Protein AF-A0A1R3GQA4-F1 (afdb_monomer)

Solvent-accessible surface area (backbone atoms only — not comparable to full-atom values): 5801 Å² total; per-residue (Å²): 112,70,83,75,26,32,73,90,76,40,57,81,93,48,30,66,63,27,42,56,49,38,55,50,51,52,53,51,45,61,36,62,70,36,69,68,51,28,51,54,50,50,45,54,49,49,62,71,74,48,86,61,77,69,31,58,55,52,48,46,50,50,52,49,51,56,52,51,51,51,52,50,52,51,51,54,50,50,56,50,50,66,74,42,79,43,69,70,57,49,53,53,53,54,54,60,52,59,70,71,77,114

pLDDT: mean 77.67, std 11.44, range [50.97, 94.06]

Foldseek 3Di:
DLVVLPLVPDDPVCSVVSVVVNVVVVVVCVQCVDPVSVLVVVLVVQCVPDDDPSNCPSVVVSVVVVVVVVVVVVVVVVVVCVVPPPPVNVVVVVVVVVVVVD

Mean predicted aligned error: 13.18 Å

Radius of gyration: 26.48 Å; Cα contacts (8 Å, |Δi|>4): 37; chains: 1; bounding box: 47×38×77 Å

Structure (mmCIF, N/CA/C/O backbone):
data_AF-A0A1R3GQA4-F1
#
_entry.id   AF-A0A1R3GQA4-F1
#
loop_
_atom_site.group_PDB
_atom_site.id
_atom_site.type_symbol
_atom_site.label_atom_id
_atom_site.label_alt_id
_atom_site.label_comp_id
_atom_site.label_asym_id
_atom_site.label_entity_id
_atom_site.label_seq_id
_atom_site.pdbx_PDB_ins_code
_atom_site.Cartn_x
_atom_site.Cartn_y
_atom_site.Cartn_z
_atom_site.occupancy
_atom_site.B_iso_or_equiv
_atom_site.auth_seq_id
_atom_site.auth_comp_id
_atom_site.auth_asym_id
_atom_site.auth_atom_id
_atom_site.pdbx_PDB_model_num
ATOM 1 N N . MET A 1 1 ? -18.975 -7.041 9.864 1.00 64.00 1 MET A N 1
ATOM 2 C CA . MET A 1 1 ? -18.203 -6.163 10.771 1.00 64.00 1 MET A CA 1
ATOM 3 C C . MET A 1 1 ? -18.561 -4.688 10.614 1.00 64.00 1 MET A C 1
ATOM 5 O O . MET A 1 1 ? -19.011 -4.114 11.589 1.00 64.00 1 MET A O 1
ATOM 9 N N . ALA A 1 2 ? -18.486 -4.078 9.423 1.00 63.53 2 ALA A N 1
ATOM 10 C CA . ALA A 1 2 ? -18.834 -2.653 9.244 1.00 63.53 2 ALA A CA 1
ATOM 11 C C . ALA A 1 2 ? -20.260 -2.265 9.710 1.00 63.53 2 ALA A C 1
ATOM 13 O O . ALA A 1 2 ? -20.433 -1.224 10.330 1.00 63.53 2 ALA A O 1
ATOM 14 N N . ARG A 1 3 ? -21.262 -3.137 9.506 1.00 68.69 3 ARG A N 1
ATOM 15 C CA . ARG A 1 3 ? -22.644 -2.942 9.999 1.00 68.69 3 ARG A CA 1
ATOM 16 C C . ARG A 1 3 ? -22.796 -2.936 11.529 1.00 68.69 3 ARG A C 1
ATOM 18 O O . ARG A 1 3 ? -23.800 -2.436 12.005 1.00 68.69 3 ARG A O 1
ATOM 25 N N . GLN A 1 4 ? -21.848 -3.501 12.283 1.00 71.06 4 GLN A N 1
ATOM 26 C CA . GLN A 1 4 ? -21.929 -3.583 13.752 1.00 71.06 4 GLN A CA 1
ATOM 27 C C . GLN A 1 4 ? -21.338 -2.354 14.455 1.00 71.06 4 GLN A C 1
ATOM 29 O O . GLN A 1 4 ? -21.667 -2.105 15.605 1.00 71.06 4 GLN A O 1
ATOM 34 N N . TYR A 1 5 ? -20.485 -1.588 13.768 1.00 66.50 5 TYR A N 1
ATOM 35 C CA . TYR A 1 5 ? -19.800 -0.411 14.320 1.00 66.50 5 TYR A CA 1
ATOM 36 C C . TYR A 1 5 ? -20.228 0.890 13.633 1.00 66.50 5 TYR A C 1
ATOM 38 O O . TYR A 1 5 ? -19.512 1.887 13.680 1.00 66.50 5 TYR A O 1
ATOM 46 N N . HIS A 1 6 ? -21.365 0.878 12.937 1.00 70.12 6 HIS A N 1
AT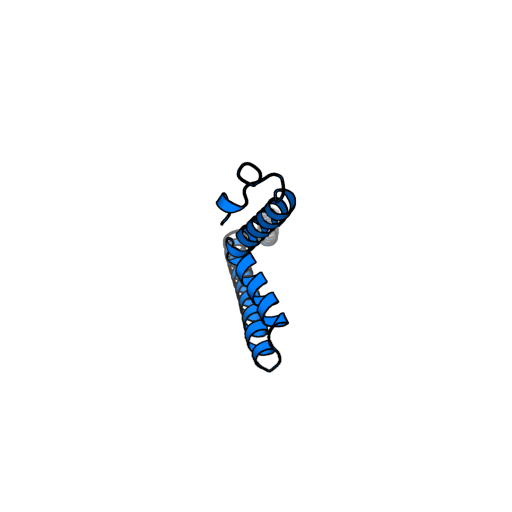OM 47 C CA . HIS A 1 6 ? -21.838 2.057 12.228 1.00 70.12 6 HIS A CA 1
ATOM 48 C C . HIS A 1 6 ? -22.303 3.124 13.236 1.00 70.12 6 HIS A C 1
ATOM 50 O O . HIS A 1 6 ? -23.067 2.788 14.144 1.00 70.12 6 HIS A O 1
ATOM 56 N N . PRO A 1 7 ? -21.891 4.398 13.091 1.00 70.81 7 PRO A N 1
ATOM 57 C CA . PRO A 1 7 ? -22.189 5.455 14.063 1.00 70.81 7 PRO A CA 1
ATOM 58 C C . PRO A 1 7 ? -23.689 5.717 14.271 1.00 70.81 7 PRO A C 1
ATOM 60 O O . PRO A 1 7 ? -24.056 6.245 15.319 1.00 70.81 7 PRO A O 1
ATOM 63 N N . ASP A 1 8 ? -24.535 5.300 13.323 1.00 74.75 8 ASP A N 1
ATOM 64 C CA . ASP A 1 8 ? -26.000 5.428 13.405 1.00 74.75 8 ASP A CA 1
ATOM 65 C C . ASP A 1 8 ? -26.699 4.236 14.080 1.00 74.75 8 ASP A C 1
ATOM 67 O O . ASP A 1 8 ? -27.889 4.302 14.365 1.00 74.75 8 ASP A O 1
ATOM 71 N N . VAL A 1 9 ? -25.986 3.130 14.318 1.00 73.50 9 VAL A N 1
ATOM 72 C CA . VAL A 1 9 ? -26.545 1.888 14.895 1.00 73.50 9 VAL A CA 1
ATOM 73 C C . VAL A 1 9 ? -25.970 1.616 16.294 1.00 73.50 9 VAL A C 1
ATOM 75 O O . VAL A 1 9 ? -26.406 0.701 16.987 1.00 73.50 9 VAL A O 1
ATOM 78 N N . CYS A 1 10 ? -24.986 2.407 16.729 1.00 68.12 10 CYS A N 1
ATOM 79 C CA . CYS A 1 10 ? -24.312 2.227 18.008 1.00 68.12 10 CYS A CA 1
ATOM 80 C C . CYS A 1 10 ? -24.962 2.996 19.154 1.00 68.12 10 CYS A C 1
ATOM 82 O O . CYS A 1 10 ? -25.319 4.166 19.028 1.00 68.12 10 CYS A O 1
ATOM 84 N N . ASP A 1 11 ? -24.997 2.333 20.308 1.00 76.12 11 ASP A N 1
ATOM 85 C CA . ASP A 1 11 ? -25.399 2.902 21.590 1.00 76.12 11 ASP A CA 1
ATOM 86 C C . ASP A 1 11 ? -24.587 4.182 21.895 1.00 76.12 11 ASP A C 1
ATOM 88 O O . ASP A 1 11 ? -23.351 4.143 21.790 1.00 76.12 11 ASP A O 1
ATOM 92 N N . PRO A 1 12 ? -25.211 5.311 22.292 1.00 74.06 12 PRO A N 1
ATOM 93 C CA . PRO A 1 12 ? -24.516 6.581 22.525 1.00 74.06 12 PRO A CA 1
ATOM 94 C C . PRO A 1 12 ? -23.340 6.470 23.504 1.00 74.06 12 PRO A C 1
ATOM 96 O O . PRO A 1 12 ? -22.320 7.128 23.315 1.00 74.06 12 PRO A O 1
ATOM 99 N N . SER A 1 13 ? -23.443 5.576 24.495 1.00 75.88 13 SER A N 1
ATOM 100 C CA . SER A 1 13 ? -22.390 5.300 25.482 1.00 75.88 13 SER A CA 1
ATOM 101 C C . SER A 1 13 ? -21.122 4.676 24.877 1.00 75.88 13 SER A C 1
ATOM 103 O O . SER A 1 13 ? -20.040 4.851 25.429 1.00 75.88 13 SER A O 1
ATOM 105 N N . LYS A 1 14 ? -21.227 3.985 23.733 1.00 75.06 14 LYS A N 1
ATOM 106 C CA . LYS A 1 14 ? -20.111 3.310 23.034 1.00 75.06 14 LYS A CA 1
ATOM 107 C C . LYS A 1 14 ? -19.825 3.909 21.655 1.00 75.06 14 LYS A C 1
ATOM 109 O O . LYS A 1 14 ? -19.056 3.348 20.867 1.00 75.06 14 LYS A O 1
ATOM 114 N N . LYS A 1 15 ? -20.454 5.044 21.336 1.00 78.69 15 LYS A N 1
ATOM 115 C CA . LYS A 1 15 ? -20.392 5.699 20.023 1.00 78.69 15 LYS A CA 1
ATOM 116 C C . LYS A 1 15 ? -18.968 6.082 19.632 1.00 78.69 15 LYS A C 1
ATOM 118 O O .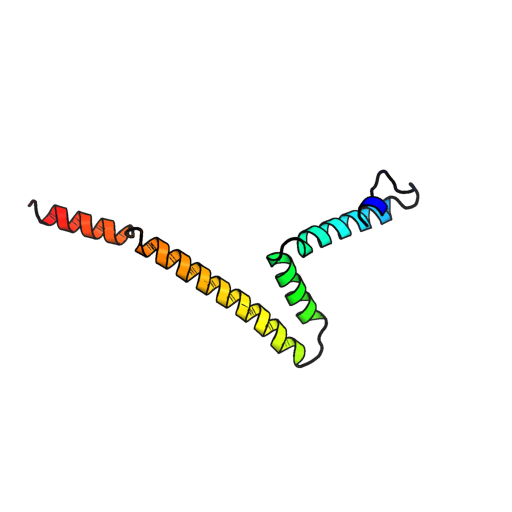 LYS A 1 15 ? -18.572 5.897 18.481 1.00 78.69 15 LYS A O 1
ATOM 123 N N . GLU A 1 16 ? -18.178 6.564 20.587 1.00 82.19 16 GLU A N 1
ATOM 124 C CA . GLU A 1 16 ? -16.788 6.949 20.340 1.00 82.19 16 GLU A CA 1
ATOM 125 C C . GLU A 1 16 ? -15.905 5.738 19.994 1.00 82.19 16 GLU A C 1
ATOM 127 O O . GLU A 1 16 ? -15.202 5.747 18.981 1.00 82.19 16 GLU A O 1
ATOM 132 N N . GLU A 1 17 ? -15.969 4.665 20.786 1.00 83.50 17 GLU A N 1
ATOM 133 C CA . GLU A 1 17 ? -15.211 3.430 20.539 1.00 83.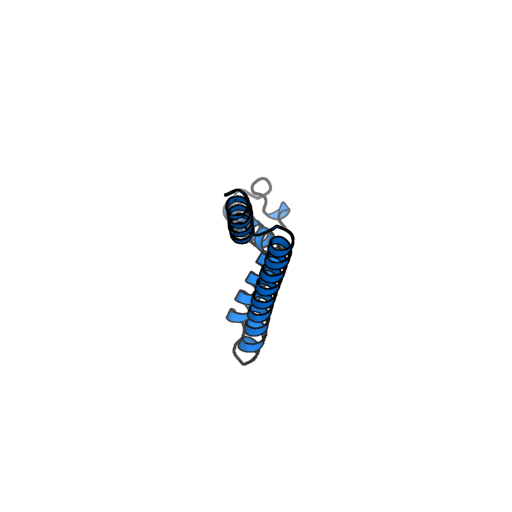50 17 GLU A CA 1
ATOM 134 C C . GLU A 1 17 ? -15.599 2.783 19.208 1.00 83.50 17 GLU A C 1
ATOM 136 O O . GLU A 1 17 ? -14.741 2.343 18.438 1.00 83.50 17 GLU A O 1
ATOM 141 N N . SER A 1 18 ? -16.895 2.792 18.901 1.00 82.44 18 SER A N 1
ATOM 142 C CA . SER A 1 18 ? -17.431 2.231 17.664 1.00 82.44 18 SER A CA 1
ATOM 143 C C . SER A 1 18 ? -16.977 3.023 16.444 1.00 82.44 18 SER A C 1
ATOM 145 O O . SER A 1 18 ? -16.534 2.435 15.461 1.00 82.44 18 SER A O 1
ATOM 147 N N . THR A 1 19 ? -16.960 4.355 16.540 1.00 85.19 19 THR A N 1
ATOM 148 C CA . THR A 1 19 ? -16.421 5.227 15.488 1.00 85.19 19 THR A CA 1
ATOM 149 C C . THR A 1 19 ? -14.928 4.963 15.265 1.00 85.19 19 THR A C 1
ATOM 151 O O . THR A 1 19 ? -14.491 4.802 14.123 1.00 85.19 19 THR A O 1
ATOM 154 N N . LYS A 1 20 ? -14.134 4.831 16.339 1.00 87.62 20 LYS A N 1
ATOM 155 C CA . LYS A 1 20 ? -12.704 4.475 16.242 1.00 87.62 20 LYS A CA 1
ATOM 156 C C . LYS A 1 20 ? -12.509 3.120 15.556 1.00 87.62 20 LYS A C 1
ATOM 158 O O . LYS A 1 20 ? -11.631 2.9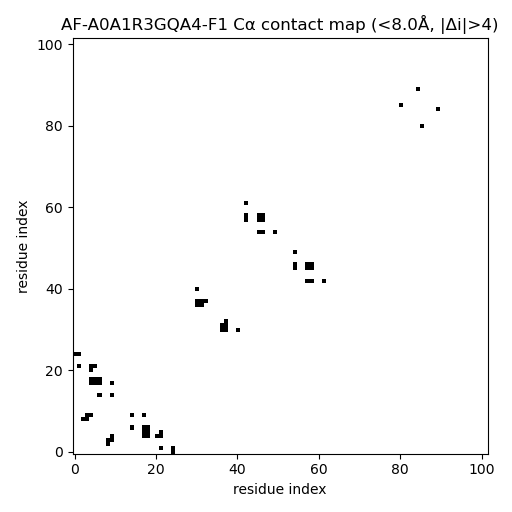85 14.701 1.00 87.62 20 LYS A O 1
ATOM 163 N N . MET A 1 21 ? -13.324 2.122 15.896 1.00 87.56 21 MET A N 1
ATOM 164 C CA . MET A 1 21 ? -13.266 0.796 15.278 1.00 87.56 21 MET A CA 1
ATOM 165 C C . MET A 1 21 ? -13.678 0.833 13.802 1.00 87.56 21 MET A C 1
ATOM 167 O O . MET A 1 21 ? -13.018 0.220 12.964 1.00 87.56 21 MET A O 1
ATOM 171 N N . PHE A 1 22 ? -14.714 1.598 13.461 1.00 86.38 22 PHE A N 1
ATOM 172 C CA . PHE A 1 22 ? -15.180 1.773 12.089 1.00 86.38 22 PHE A CA 1
ATOM 173 C C . PHE A 1 22 ? -14.097 2.376 11.186 1.00 86.38 22 PHE A C 1
ATOM 175 O O . PHE A 1 22 ? -13.827 1.845 10.108 1.00 86.38 22 PHE A O 1
ATOM 182 N N . VAL A 1 23 ? -13.406 3.422 11.650 1.00 89.31 23 VAL A N 1
ATOM 183 C CA 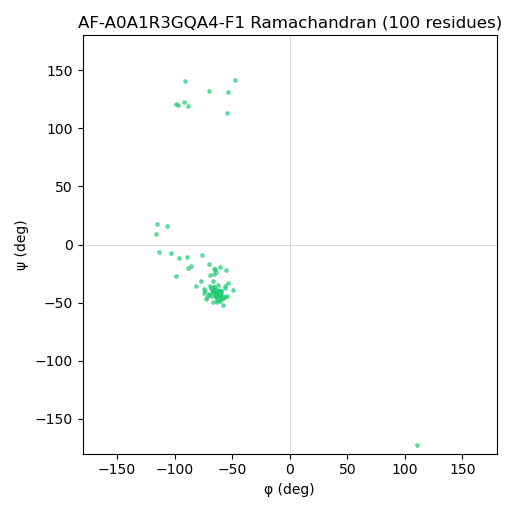. VAL A 1 23 ? -12.287 4.036 10.914 1.00 89.31 23 VAL A CA 1
ATOM 184 C C . VAL A 1 23 ? -11.149 3.035 10.699 1.00 89.31 23 VAL A C 1
ATOM 186 O O . VAL A 1 23 ? -10.622 2.924 9.591 1.00 89.31 23 VAL A O 1
ATOM 189 N N . ARG A 1 24 ? -10.793 2.256 11.729 1.00 90.62 24 ARG A N 1
ATOM 190 C CA . ARG A 1 24 ? -9.755 1.215 11.624 1.00 90.62 24 ARG A CA 1
ATOM 191 C C . ARG A 1 24 ? -10.143 0.118 10.638 1.00 90.62 24 ARG A C 1
ATOM 193 O O . ARG A 1 24 ? -9.316 -0.278 9.822 1.00 90.62 24 ARG A O 1
ATOM 200 N N . LEU A 1 25 ? -11.394 -0.339 10.677 1.00 90.75 25 LEU A N 1
ATOM 201 C CA . LEU A 1 25 ? -11.923 -1.319 9.730 1.00 90.75 25 LEU A CA 1
ATOM 202 C C . LEU A 1 25 ? -11.889 -0.789 8.298 1.00 90.75 25 LEU A C 1
ATOM 204 O O . LEU A 1 25 ? -11.501 -1.522 7.395 1.00 90.75 25 LEU A O 1
ATOM 208 N N . HIS A 1 26 ? -12.249 0.478 8.085 1.00 89.81 26 HIS A N 1
ATOM 209 C CA . HIS A 1 26 ? -12.186 1.096 6.764 1.00 89.81 26 HIS A CA 1
ATOM 210 C C . HIS A 1 26 ? -10.745 1.192 6.241 1.00 89.81 26 HIS A C 1
ATOM 212 O O . HIS A 1 26 ? -10.490 0.868 5.081 1.00 89.81 26 HIS A O 1
ATOM 218 N N . ALA A 1 27 ? -9.795 1.585 7.092 1.00 91.81 27 ALA A N 1
ATOM 219 C CA . ALA A 1 27 ? -8.378 1.620 6.736 1.00 91.81 27 ALA A CA 1
ATOM 220 C C . ALA A 1 27 ? -7.839 0.219 6.404 1.00 91.81 27 ALA A C 1
ATOM 222 O O . ALA A 1 27 ? -7.178 0.041 5.384 1.00 91.81 27 ALA A O 1
ATOM 223 N N . ALA A 1 28 ? -8.171 -0.787 7.219 1.00 93.88 28 ALA A N 1
ATOM 224 C CA . ALA A 1 28 ? -7.800 -2.174 6.958 1.00 93.88 28 ALA A CA 1
ATOM 225 C C . ALA A 1 28 ? -8.408 -2.683 5.646 1.00 93.88 28 ALA A C 1
ATOM 227 O O . ALA A 1 28 ? -7.703 -3.288 4.846 1.00 93.88 28 ALA A O 1
ATOM 228 N N . TYR A 1 29 ? -9.689 -2.394 5.396 1.00 92.69 29 TYR A N 1
ATOM 229 C CA . TYR A 1 29 ? -10.354 -2.759 4.149 1.00 92.69 29 TYR A CA 1
ATOM 230 C C . TYR A 1 29 ? -9.630 -2.161 2.944 1.00 92.69 29 TYR A C 1
ATOM 232 O O . TYR A 1 29 ? -9.253 -2.915 2.060 1.00 92.69 29 TYR A O 1
ATOM 240 N N . LYS A 1 30 ? -9.363 -0.847 2.939 1.00 93.31 30 LYS A N 1
ATOM 241 C CA . LYS A 1 30 ? -8.647 -0.174 1.841 1.00 93.31 30 LYS A CA 1
ATOM 242 C C . LYS A 1 30 ? -7.295 -0.816 1.533 1.00 93.31 30 LYS A C 1
ATOM 244 O O . LYS A 1 30 ? -6.975 -1.028 0.369 1.00 93.31 30 LYS A O 1
ATOM 249 N N . THR A 1 31 ? -6.522 -1.138 2.567 1.00 91.50 31 THR A N 1
ATOM 250 C CA . THR A 1 31 ? -5.207 -1.766 2.403 1.00 91.50 31 THR A CA 1
ATOM 251 C C . THR A 1 31 ? -5.315 -3.209 1.916 1.00 91.50 31 THR A C 1
ATOM 253 O O . THR A 1 31 ? -4.551 -3.614 1.053 1.00 91.50 31 THR A O 1
ATOM 256 N N . LEU A 1 32 ? -6.249 -3.999 2.452 1.00 91.88 32 LEU A N 1
ATOM 257 C CA . LEU A 1 32 ? -6.355 -5.431 2.149 1.00 91.88 32 LEU A CA 1
ATOM 258 C C . LEU A 1 32 ? -7.172 -5.737 0.883 1.00 91.88 32 LEU A C 1
ATOM 260 O O . LEU A 1 32 ? -7.068 -6.846 0.357 1.00 91.88 32 LEU A O 1
ATOM 264 N N . SER A 1 33 ? -7.989 -4.792 0.406 1.00 93.00 33 SER A N 1
ATOM 265 C CA . SER A 1 33 ? -8.763 -4.929 -0.833 1.00 93.00 33 SER A CA 1
ATOM 266 C C . SER A 1 33 ? -7.918 -4.723 -2.087 1.00 93.00 33 SER A C 1
ATOM 268 O O . SER A 1 33 ? -8.224 -5.311 -3.119 1.00 93.00 33 SER A O 1
ATOM 270 N N . ASP A 1 34 ? -6.884 -3.882 -2.010 1.00 90.81 34 ASP A N 1
ATOM 271 C CA . ASP A 1 34 ? -5.948 -3.654 -3.111 1.00 90.81 34 ASP A CA 1
ATOM 272 C C . ASP A 1 34 ? -4.808 -4.688 -3.027 1.00 90.81 34 ASP A C 1
ATOM 274 O O . ASP A 1 34 ? -4.085 -4.708 -2.027 1.00 90.81 34 ASP A O 1
ATOM 278 N N . PRO A 1 35 ? -4.619 -5.548 -4.046 1.00 85.88 35 PRO A N 1
ATOM 279 C CA . PRO A 1 35 ? -3.575 -6.569 -4.042 1.00 85.88 35 PRO A CA 1
ATOM 280 C C . PRO A 1 35 ? -2.162 -6.013 -3.825 1.00 85.88 35 PRO A C 1
ATOM 282 O O . PRO A 1 35 ? -1.358 -6.652 -3.147 1.00 85.88 35 PRO A O 1
ATOM 285 N N . VAL A 1 36 ? -1.865 -4.823 -4.357 1.00 84.12 36 VAL A N 1
ATOM 286 C CA . VAL A 1 36 ? -0.540 -4.193 -4.266 1.00 84.12 36 VAL A CA 1
ATOM 287 C C . VAL A 1 36 ? -0.298 -3.679 -2.850 1.00 84.12 36 VAL A C 1
ATOM 289 O O . VAL A 1 36 ? 0.746 -3.948 -2.251 1.00 84.12 36 VAL A O 1
ATOM 292 N N . LEU A 1 37 ? -1.282 -2.974 -2.283 1.00 85.62 37 LEU A N 1
ATOM 293 C CA . LEU A 1 37 ? -1.193 -2.465 -0.911 1.00 85.62 37 LEU A CA 1
ATOM 294 C C . LEU A 1 37 ? -1.163 -3.606 0.108 1.00 85.62 37 LEU A C 1
ATOM 296 O O . LEU A 1 37 ? -0.441 -3.523 1.105 1.00 85.62 37 LEU A O 1
ATOM 300 N N . ARG A 1 38 ? -1.910 -4.681 -0.157 1.00 89.19 38 ARG A N 1
ATOM 301 C CA . ARG A 1 38 ? -1.912 -5.891 0.660 1.00 89.19 38 ARG A CA 1
ATOM 302 C C . ARG A 1 38 ? -0.546 -6.561 0.659 1.00 89.19 38 ARG A C 1
ATOM 304 O O . ARG A 1 38 ? -0.028 -6.842 1.735 1.00 89.19 38 ARG A O 1
ATOM 311 N N . GLU A 1 39 ? 0.054 -6.771 -0.512 1.00 84.19 39 GLU A N 1
ATOM 312 C CA . GLU A 1 39 ? 1.385 -7.375 -0.593 1.00 84.19 39 GLU A CA 1
ATOM 313 C C . GLU A 1 39 ? 2.418 -6.511 0.143 1.00 84.19 39 GLU A C 1
ATOM 315 O O . GLU A 1 39 ? 3.193 -7.024 0.946 1.00 84.19 39 GLU A O 1
ATOM 320 N N . GLU A 1 40 ? 2.381 -5.185 -0.021 1.00 84.25 40 GLU A N 1
ATOM 321 C CA . GLU A 1 40 ? 3.274 -4.287 0.715 1.00 84.25 40 GLU A CA 1
ATOM 322 C C . GLU A 1 40 ? 3.076 -4.362 2.239 1.00 84.25 40 GLU A C 1
ATOM 324 O O . GLU A 1 40 ? 4.057 -4.364 2.994 1.00 84.25 40 GLU A O 1
ATOM 329 N N . TYR A 1 41 ? 1.826 -4.422 2.700 1.00 86.75 41 TYR A N 1
ATOM 330 C CA . TYR A 1 41 ? 1.501 -4.570 4.114 1.00 86.75 41 TYR A CA 1
ATOM 331 C C . TYR A 1 41 ? 2.018 -5.900 4.675 1.00 86.75 41 TYR A C 1
ATOM 333 O O . TYR A 1 41 ? 2.689 -5.901 5.710 1.00 86.75 41 TYR A O 1
ATOM 341 N N . ASP A 1 42 ? 1.791 -7.004 3.965 1.00 83.50 42 ASP A N 1
ATOM 342 C CA . ASP A 1 42 ? 2.229 -8.344 4.360 1.00 83.50 42 ASP A CA 1
ATOM 343 C C . ASP A 1 42 ? 3.768 -8.441 4.403 1.00 83.50 42 ASP A C 1
ATOM 345 O O . ASP A 1 42 ? 4.337 -8.986 5.355 1.00 83.50 42 ASP A O 1
ATOM 349 N N . CYS A 1 43 ? 4.470 -7.814 3.451 1.00 77.88 43 CYS A N 1
ATOM 350 C CA . CYS A 1 43 ? 5.933 -7.691 3.469 1.00 77.88 43 CYS A CA 1
ATOM 351 C C . CYS A 1 43 ? 6.440 -6.933 4.708 1.00 77.88 43 CYS A C 1
ATOM 353 O O . CYS A 1 43 ? 7.388 -7.372 5.368 1.00 77.88 43 CYS A O 1
ATOM 355 N N . LYS A 1 44 ? 5.804 -5.806 5.062 1.00 78.56 44 LYS A N 1
ATOM 356 C CA . LYS A 1 44 ? 6.157 -5.023 6.261 1.00 78.56 44 LYS A CA 1
ATOM 357 C C . LYS A 1 44 ? 5.861 -5.790 7.551 1.00 78.56 44 LYS A C 1
ATOM 359 O O . LYS A 1 44 ? 6.646 -5.714 8.496 1.00 78.56 44 LYS A O 1
ATOM 364 N N . LEU A 1 45 ? 4.751 -6.528 7.595 1.00 76.00 45 LEU A N 1
ATOM 365 C CA . LEU A 1 45 ? 4.334 -7.317 8.754 1.00 76.00 45 LEU A CA 1
ATOM 366 C C . LEU A 1 45 ? 5.291 -8.490 9.010 1.00 76.00 45 LEU A C 1
ATOM 368 O O . LEU A 1 45 ? 5.738 -8.687 10.141 1.00 76.00 45 LEU A O 1
ATOM 372 N N . SER A 1 46 ? 5.684 -9.202 7.952 1.00 68.75 46 SER A N 1
ATOM 373 C CA . SER A 1 46 ? 6.670 -10.287 8.018 1.00 68.75 46 SER A CA 1
ATOM 374 C C . SER A 1 46 ? 8.031 -9.802 8.533 1.00 68.75 46 SER A C 1
ATOM 376 O O . SER A 1 46 ? 8.637 -10.440 9.396 1.00 68.75 46 SER A O 1
ATOM 378 N N . SER A 1 47 ? 8.463 -8.606 8.112 1.00 63.72 47 SER A N 1
ATOM 379 C CA . SER A 1 47 ? 9.707 -7.986 8.586 1.00 63.72 47 SER A CA 1
ATOM 380 C C . SER A 1 47 ? 9.693 -7.610 10.077 1.00 63.72 47 SER A C 1
ATOM 382 O O . SER A 1 47 ? 10.770 -7.417 10.650 1.00 63.72 47 SER A O 1
ATOM 384 N N . ARG A 1 48 ? 8.510 -7.465 10.691 1.00 63.00 48 ARG A N 1
ATOM 385 C CA . ARG A 1 48 ? 8.336 -7.006 12.080 1.00 63.00 48 ARG A CA 1
ATOM 386 C C . ARG A 1 48 ? 8.110 -8.147 13.077 1.00 63.00 48 ARG A C 1
ATOM 388 O O . ARG A 1 48 ? 8.474 -7.990 14.236 1.00 63.00 48 ARG A O 1
ATOM 395 N N . ASN A 1 49 ? 7.548 -9.274 12.630 1.00 59.94 49 ASN A N 1
ATOM 396 C CA . ASN A 1 49 ? 7.151 -10.394 13.497 1.00 59.94 49 ASN A CA 1
ATOM 397 C C . ASN A 1 49 ? 8.101 -11.602 13.483 1.00 59.94 49 ASN A C 1
ATOM 399 O O . ASN A 1 49 ? 7.912 -12.517 14.279 1.00 59.94 49 ASN A O 1
ATOM 403 N N . SER A 1 50 ? 9.107 -11.646 12.609 1.00 55.97 50 SER A N 1
ATOM 404 C CA . SER A 1 50 ? 10.055 -12.764 12.572 1.00 55.97 50 SER A CA 1
ATOM 405 C C . SER A 1 50 ? 11.350 -12.408 13.316 1.00 55.97 50 SER A C 1
ATOM 407 O O . SER A 1 50 ? 12.030 -11.448 12.975 1.00 55.97 50 SER A O 1
ATOM 409 N N . GLN A 1 51 ? 11.708 -13.173 14.350 1.00 54.81 51 GLN A N 1
ATOM 410 C CA . GLN A 1 51 ? 13.083 -13.285 14.854 1.00 54.81 51 GLN A CA 1
ATOM 411 C C . GLN A 1 51 ? 13.738 -14.469 14.117 1.00 54.81 51 GLN A C 1
ATOM 413 O O . GLN A 1 51 ? 13.210 -15.575 14.159 1.00 54.81 51 GLN A O 1
ATOM 418 N N . GLY A 1 52 ? 14.862 -14.253 13.419 1.00 59.50 52 GLY A N 1
ATOM 419 C CA . GLY A 1 52 ? 15.649 -15.318 12.763 1.00 59.50 52 GLY A CA 1
ATOM 420 C C . GLY A 1 52 ? 15.629 -15.340 11.223 1.00 59.50 52 GLY A C 1
ATOM 421 O O . GLY A 1 52 ? 15.112 -14.425 10.583 1.00 59.50 52 GLY A O 1
ATOM 422 N N . ALA A 1 53 ? 16.219 -16.390 10.631 1.00 55.69 53 ALA A N 1
ATOM 423 C CA . ALA A 1 53 ? 16.502 -16.562 9.191 1.00 55.69 53 ALA A CA 1
ATOM 424 C C . ALA A 1 53 ? 15.280 -16.422 8.254 1.00 55.69 53 ALA A C 1
ATOM 426 O O . ALA A 1 53 ? 15.424 -16.061 7.089 1.00 55.69 53 ALA A O 1
ATOM 427 N N . PHE A 1 54 ? 14.063 -16.605 8.773 1.00 52.06 54 PHE A N 1
ATOM 428 C CA . PHE A 1 54 ? 12.812 -16.381 8.036 1.00 52.06 54 PHE A CA 1
ATOM 429 C C . PHE A 1 54 ? 12.604 -14.902 7.632 1.00 52.06 54 PHE A C 1
ATOM 431 O O . PHE A 1 54 ? 11.928 -14.622 6.641 1.00 52.06 54 PHE A O 1
ATOM 438 N N . ARG A 1 55 ? 13.236 -13.951 8.352 1.00 54.25 55 ARG A N 1
ATOM 439 C CA . ARG A 1 55 ? 13.250 -12.513 8.012 1.00 54.25 55 ARG A CA 1
ATOM 440 C C . ARG A 1 55 ? 13.862 -12.247 6.646 1.00 54.25 55 ARG A C 1
ATOM 442 O O . ARG A 1 55 ? 13.345 -11.416 5.904 1.00 54.25 55 ARG A O 1
ATOM 449 N N . SER A 1 56 ? 15.001 -12.879 6.348 1.00 60.56 56 SER A N 1
ATOM 450 C CA . SER A 1 56 ? 15.755 -12.556 5.136 1.00 60.56 56 SER A CA 1
ATOM 451 C C . SER A 1 56 ? 15.063 -13.114 3.908 1.00 60.56 56 SER A C 1
ATOM 453 O O . SER A 1 56 ? 15.018 -12.433 2.894 1.00 60.56 56 SER A O 1
ATOM 455 N N . ASP A 1 57 ? 14.483 -14.307 4.012 1.00 63.56 57 ASP A N 1
ATOM 456 C CA . ASP A 1 57 ? 13.941 -15.018 2.859 1.00 63.56 57 ASP A CA 1
ATOM 457 C C . ASP A 1 57 ? 12.652 -14.366 2.332 1.00 63.56 57 ASP A C 1
ATOM 459 O O . ASP A 1 57 ? 12.522 -14.084 1.140 1.00 63.56 57 ASP A O 1
ATOM 463 N N . PHE A 1 58 ? 11.724 -13.996 3.224 1.00 63.88 58 PHE A N 1
ATOM 464 C CA . PHE A 1 58 ? 10.475 -13.350 2.808 1.00 63.88 58 PHE A CA 1
ATOM 465 C C . PHE A 1 58 ? 10.675 -11.889 2.381 1.00 63.88 58 PHE A C 1
ATOM 467 O O . PHE A 1 58 ? 10.128 -11.455 1.367 1.00 63.88 58 PHE A O 1
ATOM 474 N N . ALA A 1 59 ? 11.500 -11.124 3.106 1.00 66.38 59 ALA A N 1
ATOM 475 C CA . ALA A 1 59 ? 11.841 -9.759 2.704 1.00 66.38 59 ALA A CA 1
ATOM 476 C C . ALA A 1 59 ? 12.582 -9.742 1.356 1.00 66.38 59 ALA A C 1
ATOM 478 O O . ALA A 1 59 ? 12.295 -8.895 0.507 1.00 66.38 59 ALA A O 1
ATOM 479 N N . TYR A 1 60 ? 13.476 -10.709 1.123 1.00 70.25 60 TYR A N 1
ATOM 480 C CA . TYR A 1 60 ? 14.139 -10.905 -0.163 1.00 70.25 60 TYR A CA 1
ATOM 481 C C . TYR A 1 60 ? 13.143 -11.270 -1.267 1.00 70.25 60 TYR A C 1
ATOM 483 O O . TYR A 1 60 ? 13.186 -10.663 -2.335 1.00 70.25 60 TYR A O 1
ATOM 491 N N . GLN A 1 61 ? 12.202 -12.186 -1.016 1.00 75.06 61 GLN A N 1
ATOM 492 C CA . GLN A 1 61 ? 11.157 -12.539 -1.984 1.00 75.06 61 GLN A CA 1
ATOM 493 C C . GLN A 1 61 ? 10.279 -11.339 -2.360 1.00 75.06 61 GLN A C 1
ATOM 495 O O . GLN A 1 61 ? 10.035 -11.117 -3.546 1.00 75.06 61 GLN A O 1
ATOM 500 N N . CYS A 1 62 ? 9.868 -10.521 -1.389 1.00 74.25 62 CYS A N 1
ATOM 501 C CA . CYS A 1 62 ? 9.134 -9.279 -1.643 1.00 74.25 62 CYS A CA 1
ATOM 502 C C . CYS A 1 62 ? 9.946 -8.278 -2.481 1.00 74.25 62 CYS A C 1
ATOM 504 O O . CYS A 1 62 ? 9.442 -7.725 -3.460 1.00 74.25 62 CYS A O 1
ATOM 506 N N . SER A 1 63 ? 11.218 -8.065 -2.130 1.00 77.25 63 SER A N 1
ATOM 507 C CA . SER A 1 63 ? 12.118 -7.188 -2.893 1.00 77.25 63 SER A CA 1
ATOM 508 C C . SER A 1 63 ? 12.320 -7.694 -4.324 1.00 77.25 63 SER A C 1
ATOM 510 O O . SER A 1 63 ? 12.289 -6.921 -5.282 1.00 77.25 63 SER A O 1
ATOM 512 N N . ARG A 1 64 ? 12.464 -9.015 -4.484 1.00 82.06 64 ARG A N 1
ATOM 513 C CA . ARG A 1 64 ? 12.642 -9.681 -5.774 1.00 82.06 64 ARG A CA 1
ATOM 514 C C . ARG A 1 64 ? 11.416 -9.522 -6.669 1.00 82.06 64 ARG A C 1
ATOM 516 O O . ARG A 1 64 ? 11.588 -9.194 -7.839 1.00 82.06 64 ARG A O 1
ATOM 523 N N . LYS A 1 65 ? 10.203 -9.695 -6.133 1.00 81.94 65 LYS A N 1
ATOM 524 C CA . LYS A 1 65 ? 8.953 -9.471 -6.878 1.00 81.94 65 LYS A CA 1
ATOM 525 C C . LYS A 1 65 ? 8.829 -8.028 -7.366 1.00 81.94 65 LYS A C 1
ATOM 527 O O . LYS A 1 65 ? 8.636 -7.814 -8.560 1.00 81.94 65 LYS A O 1
ATOM 532 N N . LYS A 1 66 ? 9.051 -7.043 -6.483 1.00 82.62 66 LYS A N 1
ATOM 533 C CA . LYS A 1 66 ? 9.037 -5.616 -6.861 1.00 82.62 66 LYS A CA 1
ATOM 534 C C . LYS A 1 66 ? 10.041 -5.304 -7.970 1.00 82.62 66 LYS A C 1
ATOM 536 O O . LYS A 1 66 ? 9.704 -4.622 -8.934 1.00 82.62 66 LYS A O 1
ATOM 541 N N . TRP A 1 67 ? 11.263 -5.825 -7.861 1.00 85.00 67 TRP A N 1
ATOM 542 C CA . TRP A 1 67 ? 12.281 -5.647 -8.896 1.00 85.00 67 TRP A CA 1
ATOM 543 C C . TRP A 1 67 ? 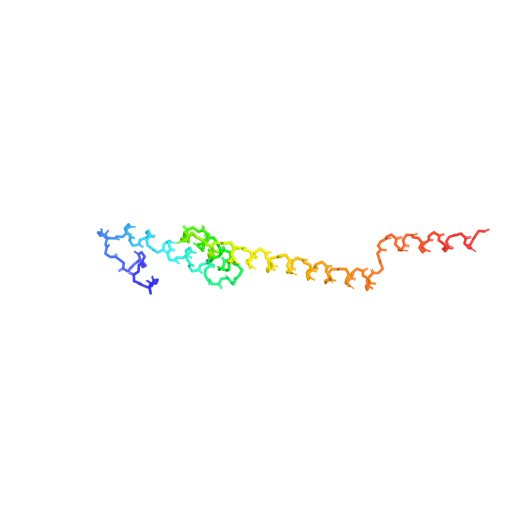11.862 -6.275 -10.235 1.00 85.00 67 TRP A C 1
ATOM 545 O O . TRP A 1 67 ? 11.997 -5.647 -11.284 1.00 85.00 67 TRP A O 1
ATOM 555 N N . GLN A 1 68 ? 11.302 -7.489 -10.220 1.00 89.00 68 GLN A N 1
ATOM 556 C CA . GLN A 1 68 ? 10.813 -8.155 -11.432 1.00 89.00 68 GLN A CA 1
ATOM 557 C C . GLN A 1 68 ? 9.712 -7.350 -12.131 1.00 89.00 68 GLN A C 1
ATOM 559 O O . GLN A 1 68 ? 9.732 -7.219 -13.356 1.00 89.00 68 GLN A O 1
ATOM 564 N N . GLU A 1 69 ? 8.789 -6.779 -11.365 1.00 86.88 69 GLU A N 1
ATOM 565 C CA . GLU A 1 69 ? 7.685 -5.979 -11.889 1.00 86.88 69 GLU A CA 1
ATOM 566 C C . GLU A 1 69 ? 8.173 -4.664 -12.516 1.00 86.88 69 GLU A C 1
ATOM 568 O O . GLU A 1 69 ? 7.747 -4.297 -13.613 1.00 86.88 69 GLU A O 1
ATOM 573 N N . GLN A 1 70 ? 9.168 -4.014 -11.903 1.00 88.69 70 GLN A N 1
ATOM 574 C CA . GLN A 1 70 ? 9.841 -2.849 -12.486 1.00 88.69 70 GLN A CA 1
ATOM 575 C C . GLN A 1 70 ? 10.527 -3.182 -13.818 1.00 88.69 70 GLN A C 1
ATOM 577 O O . GLN A 1 70 ? 10.381 -2.443 -14.794 1.00 88.69 70 GLN A O 1
ATOM 582 N N . ILE A 1 71 ? 11.246 -4.308 -13.894 1.00 94.06 71 ILE A N 1
ATOM 583 C CA . ILE A 1 71 ? 11.871 -4.766 -15.145 1.00 94.06 71 ILE A CA 1
ATOM 584 C C . ILE A 1 71 ? 10.812 -5.075 -16.208 1.00 94.06 71 ILE A C 1
ATOM 586 O O . ILE A 1 71 ? 11.007 -4.751 -17.382 1.00 94.06 71 ILE A O 1
ATOM 590 N N . HIS A 1 72 ? 9.692 -5.684 -15.820 1.00 92.31 72 HIS A N 1
ATOM 591 C CA . HIS A 1 72 ? 8.591 -5.978 -16.731 1.00 92.31 72 HIS A CA 1
ATOM 592 C C . HIS A 1 72 ? 7.981 -4.695 -17.314 1.00 92.31 72 HIS A C 1
ATOM 594 O O . HIS A 1 72 ? 7.815 -4.583 -18.530 1.00 92.31 72 HIS A O 1
ATOM 600 N N . GLU A 1 73 ? 7.741 -3.688 -16.476 1.00 91.25 73 GLU A N 1
ATOM 601 C CA . GLU A 1 73 ? 7.231 -2.385 -16.901 1.00 91.25 73 GLU A CA 1
ATOM 602 C C . GLU A 1 73 ? 8.217 -1.646 -17.819 1.00 91.25 73 GLU A C 1
ATOM 604 O O . GLU A 1 73 ? 7.816 -1.086 -18.843 1.00 91.25 73 GLU A O 1
ATOM 609 N N . LEU A 1 74 ? 9.519 -1.690 -17.520 1.00 93.12 74 LEU A N 1
ATOM 610 C CA . LEU A 1 74 ? 10.553 -1.124 -18.392 1.00 93.12 74 LEU A CA 1
ATOM 611 C C . LEU A 1 74 ? 10.588 -1.812 -19.761 1.00 93.12 74 LEU A C 1
ATOM 613 O O . LEU A 1 74 ? 10.642 -1.130 -20.787 1.00 93.12 74 LEU A O 1
ATOM 617 N N . LYS A 1 75 ? 10.500 -3.147 -19.802 1.00 93.44 75 LYS A N 1
ATOM 618 C CA . LYS A 1 75 ? 10.405 -3.907 -21.059 1.00 93.44 75 LYS A CA 1
ATOM 619 C C . LYS A 1 75 ? 9.152 -3.528 -21.847 1.00 93.44 75 LYS A C 1
ATOM 621 O O . LYS A 1 75 ? 9.243 -3.285 -23.048 1.00 93.44 75 LYS A O 1
ATOM 626 N N . ARG A 1 76 ? 8.000 -3.414 -21.179 1.00 92.25 76 ARG A N 1
ATOM 627 C CA . ARG A 1 76 ? 6.737 -2.988 -21.798 1.00 92.25 76 ARG A CA 1
ATOM 628 C C . ARG A 1 76 ? 6.865 -1.600 -22.428 1.00 92.25 76 ARG A C 1
ATOM 630 O O . ARG A 1 76 ? 6.479 -1.422 -23.581 1.00 92.25 76 ARG A O 1
ATOM 637 N N . ARG A 1 77 ? 7.440 -0.634 -21.703 1.00 88.31 77 ARG A N 1
ATOM 638 C CA . ARG A 1 77 ? 7.679 0.729 -22.209 1.00 88.31 77 ARG A CA 1
ATOM 639 C C . ARG A 1 77 ? 8.643 0.734 -23.385 1.00 88.31 77 ARG A C 1
ATOM 641 O O . ARG A 1 77 ? 8.324 1.326 -24.405 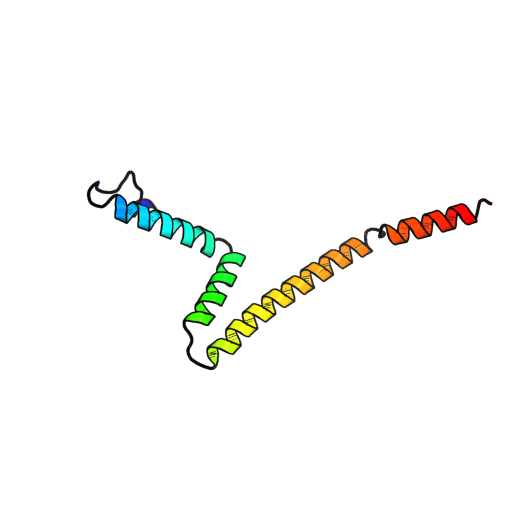1.00 88.31 77 ARG A O 1
ATOM 648 N N . SER A 1 78 ? 9.770 0.032 -23.274 1.00 86.38 78 SER A N 1
ATOM 649 C CA . SER A 1 78 ? 10.747 -0.086 -24.362 1.00 86.38 78 SER A CA 1
ATOM 650 C C . SER A 1 78 ? 10.109 -0.636 -25.640 1.00 86.38 78 SER A C 1
ATOM 652 O O . SER A 1 78 ? 10.272 -0.057 -26.711 1.00 86.38 78 SER A O 1
ATOM 654 N N . ASN A 1 79 ? 9.295 -1.689 -25.525 1.00 85.44 79 ASN A N 1
ATOM 655 C CA . ASN A 1 79 ? 8.588 -2.274 -26.663 1.00 85.44 79 ASN A CA 1
ATOM 656 C C . ASN A 1 79 ? 7.597 -1.295 -27.317 1.00 85.44 79 ASN A C 1
ATOM 658 O O . ASN A 1 79 ? 7.437 -1.318 -28.535 1.00 85.44 79 ASN A O 1
ATOM 662 N N . MET A 1 80 ? 6.948 -0.421 -26.539 1.00 77.81 80 MET A N 1
ATOM 663 C CA . MET A 1 80 ? 6.101 0.649 -27.084 1.00 77.81 80 MET A CA 1
ATOM 664 C C . MET A 1 80 ? 6.941 1.729 -27.783 1.00 77.81 80 MET A C 1
ATOM 666 O O . MET A 1 80 ? 6.627 2.108 -28.906 1.00 77.81 80 MET A O 1
ATOM 670 N N . THR A 1 81 ? 8.060 2.149 -27.187 1.00 72.06 81 THR A N 1
ATOM 671 C CA . THR A 1 81 ? 8.992 3.135 -27.771 1.00 72.06 81 THR A CA 1
ATOM 672 C C . THR A 1 81 ? 9.778 2.600 -28.976 1.00 72.06 81 THR A C 1
ATOM 674 O O . THR A 1 81 ? 10.378 3.375 -29.708 1.00 72.06 81 THR A O 1
ATOM 677 N N . GLN A 1 82 ? 9.842 1.284 -29.191 1.00 63.84 82 GLN A N 1
ATOM 678 C CA . GLN A 1 82 ? 10.370 0.706 -30.433 1.00 63.84 82 GLN A CA 1
ATOM 679 C C . GLN A 1 82 ? 9.320 0.707 -31.548 1.00 63.84 82 GLN A C 1
ATOM 681 O O . GLN A 1 82 ? 9.664 0.915 -32.709 1.00 63.84 82 GLN A O 1
ATOM 686 N N . LYS A 1 83 ? 8.042 0.497 -31.204 1.00 66.06 83 LYS A N 1
ATOM 687 C CA . LYS A 1 83 ? 6.929 0.571 -32.164 1.00 66.06 83 LYS A CA 1
ATOM 688 C C . LYS A 1 83 ? 6.672 2.000 -32.634 1.00 66.06 83 LYS A C 1
ATOM 690 O O . LYS A 1 83 ? 6.350 2.209 -33.799 1.00 66.06 83 LYS A O 1
ATOM 695 N N . GLU A 1 84 ? 6.843 2.979 -31.754 1.00 69.75 84 GLU A N 1
ATOM 696 C CA . GLU A 1 84 ? 6.767 4.393 -32.107 1.00 69.75 84 GLU A CA 1
ATOM 697 C C . GLU A 1 84 ? 8.168 4.952 -32.344 1.00 69.75 84 GLU A C 1
ATOM 699 O O . GLU A 1 84 ? 9.003 4.942 -31.448 1.00 69.75 84 GLU A O 1
ATOM 704 N N . ALA A 1 85 ? 8.452 5.467 -33.543 1.00 74.44 85 ALA A N 1
ATOM 705 C CA . ALA A 1 85 ? 9.754 6.065 -33.822 1.00 74.44 85 ALA A CA 1
ATOM 706 C C . ALA A 1 85 ? 10.069 7.166 -32.793 1.00 74.44 85 ALA A C 1
ATOM 708 O O . ALA A 1 85 ? 9.418 8.213 -32.775 1.00 74.44 85 ALA A O 1
ATOM 709 N N . SER A 1 86 ? 11.089 6.924 -31.961 1.00 78.75 86 SER A N 1
ATOM 710 C CA . SER A 1 86 ? 11.587 7.886 -30.974 1.00 78.75 86 SER A CA 1
ATOM 711 C C . SER A 1 86 ? 11.774 9.265 -31.606 1.00 78.75 86 SER A C 1
ATOM 713 O O . SER A 1 86 ? 12.257 9.379 -32.738 1.00 78.75 86 SER A O 1
ATOM 715 N N . TRP A 1 87 ? 11.450 10.322 -30.857 1.00 76.94 87 TRP A N 1
ATOM 716 C CA . TRP A 1 87 ? 11.617 11.707 -31.298 1.00 76.94 87 TRP A CA 1
ATOM 717 C C . TRP A 1 87 ? 13.019 11.974 -31.880 1.00 76.94 87 TRP A C 1
ATOM 719 O O . TRP A 1 87 ? 13.139 12.584 -32.939 1.00 76.94 87 TRP A O 1
ATOM 729 N N . GLY A 1 88 ? 14.076 11.401 -31.288 1.00 80.94 88 GLY A N 1
ATOM 730 C CA . GLY A 1 88 ? 15.443 11.506 -31.812 1.00 80.94 88 GLY A CA 1
ATOM 731 C C . GLY A 1 88 ? 15.654 10.817 -33.170 1.00 80.94 88 GLY A C 1
ATOM 732 O O . GLY A 1 88 ? 16.366 11.344 -34.024 1.00 80.94 88 GLY A O 1
ATOM 733 N N . SER A 1 89 ? 15.016 9.668 -33.415 1.00 79.69 89 SER A N 1
ATOM 734 C CA . SER A 1 89 ? 15.044 9.001 -34.729 1.00 79.69 89 SER A CA 1
ATOM 735 C C . SER A 1 89 ? 14.281 9.800 -35.783 1.00 79.69 89 SER A C 1
ATOM 737 O O . SER A 1 89 ? 14.745 9.909 -36.916 1.00 79.69 89 SER A O 1
ATOM 739 N N . ARG A 1 90 ? 13.161 10.428 -35.400 1.00 82.06 90 ARG A N 1
ATOM 740 C CA . ARG A 1 90 ? 12.396 11.328 -36.278 1.00 82.06 90 ARG A CA 1
ATOM 741 C C . ARG A 1 90 ? 13.210 12.563 -36.666 1.00 82.06 90 ARG A C 1
ATOM 743 O O . ARG A 1 90 ? 13.231 12.929 -37.836 1.00 82.06 90 ARG A O 1
ATOM 750 N N . MET A 1 91 ? 13.925 13.161 -35.712 1.00 84.69 91 MET A N 1
ATOM 751 C CA . MET A 1 91 ? 14.802 14.310 -35.971 1.00 84.69 91 MET A CA 1
ATOM 752 C C . MET A 1 91 ? 15.948 13.956 -36.931 1.00 84.69 91 MET A C 1
ATOM 754 O O . MET A 1 91 ? 16.210 14.704 -37.871 1.00 84.69 91 MET A O 1
ATOM 758 N N . ARG A 1 92 ? 16.580 12.785 -36.764 1.00 85.19 92 ARG A N 1
ATOM 759 C CA . ARG A 1 92 ? 17.622 12.302 -37.690 1.00 85.19 92 ARG A CA 1
ATOM 760 C C . ARG A 1 92 ? 17.089 12.035 -39.098 1.00 85.19 92 ARG A C 1
ATOM 762 O O . ARG A 1 92 ? 17.737 12.415 -40.068 1.00 85.19 92 ARG A O 1
ATOM 769 N N . ALA A 1 93 ? 15.912 11.417 -39.214 1.00 83.19 93 ALA A N 1
ATOM 770 C CA . ALA A 1 93 ? 15.281 11.171 -40.509 1.00 83.19 93 ALA A CA 1
ATOM 771 C C . ALA A 1 93 ? 14.966 12.484 -41.248 1.00 83.19 93 ALA A C 1
ATOM 773 O O . ALA A 1 93 ? 15.263 12.594 -42.435 1.00 83.19 93 ALA A O 1
ATOM 774 N N . LYS A 1 94 ? 14.449 13.494 -40.533 1.00 82.19 94 LYS A N 1
ATOM 775 C CA . LYS A 1 94 ? 14.126 14.815 -41.092 1.00 82.19 94 LYS A CA 1
ATOM 776 C C . LYS A 1 94 ? 15.362 15.566 -41.610 1.00 82.19 94 LYS A C 1
ATOM 778 O O . LYS A 1 94 ? 15.319 16.112 -42.711 1.00 82.19 94 LYS A O 1
ATOM 783 N N . ASN A 1 95 ? 16.468 15.549 -40.862 1.00 81.81 95 ASN A N 1
ATOM 784 C CA . ASN A 1 95 ? 17.722 16.157 -41.323 1.00 81.81 95 ASN A CA 1
ATOM 785 C C . ASN A 1 95 ? 18.256 15.473 -42.588 1.00 81.81 95 ASN A C 1
ATOM 787 O O . ASN A 1 95 ? 18.694 16.158 -43.503 1.00 81.81 95 ASN A O 1
ATOM 791 N N . ASN A 1 96 ? 18.175 14.141 -42.665 1.00 78.38 96 ASN A N 1
ATOM 792 C CA . ASN A 1 96 ? 18.665 13.387 -43.820 1.00 78.38 96 ASN A CA 1
ATOM 793 C C . ASN A 1 96 ? 17.819 13.596 -45.093 1.00 78.38 96 ASN A C 1
ATOM 795 O O . ASN A 1 96 ? 18.330 13.427 -46.196 1.00 78.38 96 ASN A O 1
ATOM 799 N N . SER A 1 97 ? 16.531 13.942 -44.966 1.00 74.06 97 SER A N 1
ATOM 800 C CA . SER A 1 97 ? 15.720 14.383 -46.111 1.00 74.06 97 SER A CA 1
ATOM 801 C C . SER A 1 97 ? 16.090 15.794 -46.573 1.00 74.06 97 SER A C 1
ATOM 803 O O . SER A 1 97 ? 16.220 16.007 -47.768 1.00 74.06 97 SER A O 1
ATOM 805 N N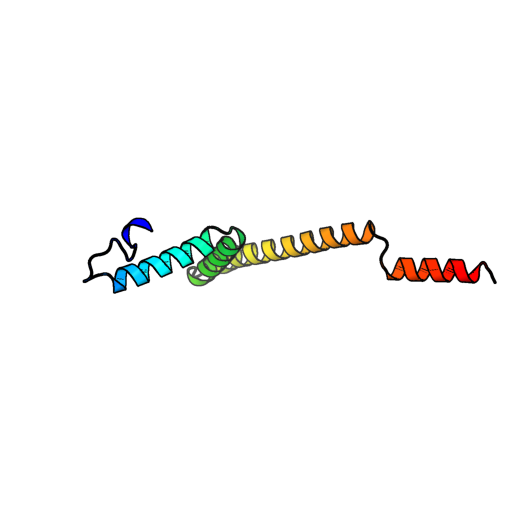 . GLN A 1 98 ? 16.357 16.735 -45.656 1.00 66.00 98 GLN A N 1
ATOM 806 C CA . GLN A 1 98 ? 16.738 18.107 -46.033 1.00 66.00 98 GLN A CA 1
ATOM 807 C C . GLN A 1 98 ? 18.097 18.186 -46.738 1.00 66.00 98 GLN A C 1
ATOM 809 O O . GLN A 1 98 ? 18.283 19.036 -47.598 1.00 66.00 98 GLN A O 1
ATOM 814 N N . THR A 1 99 ? 19.039 17.298 -46.411 1.00 62.50 99 THR A N 1
ATOM 815 C CA . THR A 1 99 ? 20.359 17.251 -47.063 1.00 62.50 99 THR A CA 1
ATOM 816 C C . THR A 1 99 ? 20.344 16.637 -48.463 1.00 62.50 99 THR A C 1
ATOM 818 O O . THR A 1 99 ? 21.375 16.647 -49.121 1.00 62.50 99 THR A O 1
ATOM 821 N N . LYS A 1 100 ? 19.226 16.045 -48.903 1.00 59.78 100 LYS A N 1
ATOM 822 C CA . LYS A 1 100 ? 19.093 15.454 -50.246 1.00 59.78 100 LYS A CA 1
ATOM 823 C C 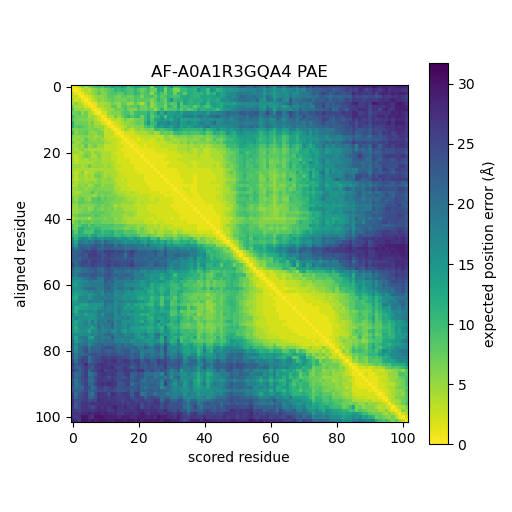. LYS A 1 100 ? 18.445 16.395 -51.264 1.00 59.78 100 LYS A C 1
ATOM 825 O O . LYS A 1 100 ? 18.512 16.104 -52.452 1.00 59.78 100 LYS A O 1
ATOM 830 N N . ASP A 1 101 ? 17.869 17.500 -50.796 1.00 58.53 101 ASP A N 1
ATOM 831 C CA . ASP A 1 101 ? 17.161 18.492 -51.613 1.00 58.53 101 ASP A CA 1
ATOM 832 C C . ASP A 1 101 ? 17.970 19.804 -51.780 1.00 58.53 101 ASP A C 1
ATOM 834 O O . ASP A 1 101 ? 17.410 20.838 -52.141 1.00 58.53 101 ASP A O 1
ATOM 838 N N . SER A 1 102 ? 19.278 19.792 -51.483 1.00 50.97 102 SER A N 1
ATOM 839 C CA . SER A 1 102 ? 20.240 20.895 -51.699 1.00 50.97 102 SER A CA 1
ATOM 840 C C . SER A 1 102 ? 21.396 20.427 -52.569 1.00 50.97 102 SER A C 1
ATOM 842 O O . SER A 1 102 ? 21.863 21.243 -53.390 1.00 50.97 102 SER A O 1
#

InterPro domains:
  IPR001623 DnaJ domain [PF00226] (1-42)
  IPR001623 DnaJ domain [PS50076] (1-45)
  IPR001623 DnaJ domain [cd06257] (1-34)
  IPR036869 Chaperone J-domain superfamily [G3DSA:1.10.287.110] (1-85)
  IPR036869 Chaperone J-domain superfamily [SSF46565] (1-56)
  IPR053232 Chloroplastic DnaJ C/III subfamily chaperone [PTHR45090] (1-99)

Secondary structure (DSSP, 8-state):
-GGGS-TTTS-GGGHHHHHHHHHHHHHHHHHHHSHHHHHHHHHHHHHHH--STHHHHHHHHHHHHHHHHHHHHHHHHHHHHHHS--HHHHHHHHHHHHTT--

Nearest PDB structures (foldseek):
  4it5-assembly1_D  TM=5.455E-01  e=1.806E+00  Vibrio cholerae

Organism: NCBI:txid93759

Sequence (102 aa):
MARQYHPDVCDPSKKEESTKMFVRLHAAYKTLSDPVLREEYDCKLSSRNSQGAFRSDFAYQCSRKKWQEQIHELKRRSNMTQKEASWGSRMRAKNNSQTKDS

=== Feature glossary ===
Each block in this record encodes a different view of the same protein. In brief:

Predicted aligned error. PAE(i, j) answers: if I align the predicted and true structures on residue i, how far off (in Å) do I expect residue j to be? A block-diagonal PAE matrix with low values on the blocks and high values off-diagonal is the signature of a multi-domain protein with confidently predicted domains but uncertain inter-domain orientation.

Contact-map, Ramachandran, and PAE plots. Plot images: a contact map (which residues are close in 3D, as an N×N binary image), a Ramachandran scatter (backbone torsion angles, revealing secondary-structure composition at a glance), and — for AlphaFold structures — a PAE heatmap (pairwise prediction confidence).

Backbone torsions (φ/ψ). φ (phi) and ψ (psi) are the two rotatable backbone dihedrals per residue: φ is the C(i-1)–N–Cα–C torsion, ψ is the N–Cα–C–N(i+1) torsion, both in degrees on (−180°, 180°]. α-helical residues cluster near (−60°, −45°); β-strand residues near (−120°, +130°). A Ramachandran plot is simply a scatter of (φ, ψ) for every residue.

Foldseek 3Di. A 3Di character summarizes, for each residue, the relative orientation of the Cα frame of its nearest spatial neighbor. Because it encodes fold topology rather than chemistry, 3Di alignments detect remote structural similarity that sequence alignment misses.

Radius of gyration, Cα contacts, bounding box. Three whole-structure scalars: the radius of gyration (RMS distance of Cα from centroid, in Å), the count of Cα–Cα contacts (pairs closer than 8 Å and separated by more than four residues in sequence — i.e. tertiary, not local, contacts), and the bounding-box dimensions. Together they distinguish compact globular folds from extended fibres or disordered chains.

Sequence. Sequence gives the chain of amino acids in standard one-letter code (A=alanine, C=cysteine, …, Y=tyrosine), read N→C. It is the only feature that is directly encoded by the gene; all structural features are derived from the folded form of this sequence.

mmCIF coordinates. Atomic coordinates in PDBx/mmCIF format — the same representation the Protein Data Bank distributes. Each line of the _atom_site loop places one backbone atom in Cartesian space (units: ångströms, origin: arbitrary).

Secondary structure (3-state, P-SEA). Three-state secondary structure (P-SEA) collapses the eight DSSP classes into helix (a), strand (b), and coil (c). P-SEA assigns these from Cα geometry alone — distances and angles — without requiring backbone oxygens, so it works on any Cα trace.

InterPro / GO / CATH / organism. Functional annotations link the protein to curated databases. InterPro entries identify conserved domains and families by matching the sequence against member-database signatures (Pfam, PROSITE, CDD, …). Gene Ontology (GO) terms describe molecular function, biological process, and cellular component in a controlled vocabulary. CATH places the structure in a hierarchical fold classification (Class/Architecture/Topology/Homologous-superfamily). The organism is the source species.

B-factor. B-factor (Debye–Waller factor) reflects atomic displacement in the crystal lattice. It is an experimental observable (units Å²), not a prediction; low values mean the atom is pinned down, high values mean it moves or is heterogeneous across the crystal.

Rendered structure images. Structure images are PyMOL renders from six orthogonal camera directions. Cartoon representation draws helices as coils and strands as arrows; sticks shows the backbone as bonds; surface shows the solvent-excluded envelope. Rainbow coloring maps sequence position to hue (blue→red, N→C); chain coloring assigns a distinct color per polypeptide.

Solvent-accessible surface area. Solvent-accessible surface area (SASA) is the area in Å² traced out by the centre of a 1.4 Å probe sphere (a water molecule) rolled over the protein's van der Waals surface (Shrake–Rupley / Lee–Richards construction). Buried residues have near-zero SASA; fully exposed residues can exceed 200 Å². The total SASA scales roughly with the number of surface residues.

Secondary structure (8-state, DSSP). The SS8 string is DSSP's per-residue secondary-structure call. α-helix (H) means an i→i+4 H-bond ladder; β-strand (E) means the residue participates in a β-sheet; 3₁₀ (G) and π (I) are tighter and wider helices; T/S are turns/bends; '-' is loop.

pLDDT. For AlphaFold models, the B-factor field carries pLDDT — the model's own estimate of local accuracy on a 0–100 scale. Regions with pLDDT<50 should be treated as essentially unmodeled; they often correspond to intrinsically disordered segments.

Nearest PDB structures. Nearest PDB neighbors are the top structural matches found by Foldseek when searching this structure against the entire Protein Data Bank. Each hit reports a TM-score (0 to 1; >0.5 almost always implies the same fold) and an E-value. These are *structural* homologs — they may share no detectable sequence similarity.